Protein AF-F8GUB6-F1 (afdb_monomer_lite)

Structure (mmCIF, N/CA/C/O backbone):
data_AF-F8GUB6-F1
#
_entry.id   AF-F8GUB6-F1
#
loop_
_atom_site.group_PDB
_atom_site.id
_atom_site.type_symbol
_atom_site.label_atom_id
_atom_site.label_alt_id
_atom_site.label_comp_id
_atom_site.label_asym_id
_atom_site.label_entity_id
_atom_site.label_seq_id
_atom_site.pdbx_PDB_ins_code
_atom_site.Cartn_x
_atom_site.Cartn_y
_atom_site.Cartn_z
_atom_site.occupancy
_atom_site.B_iso_o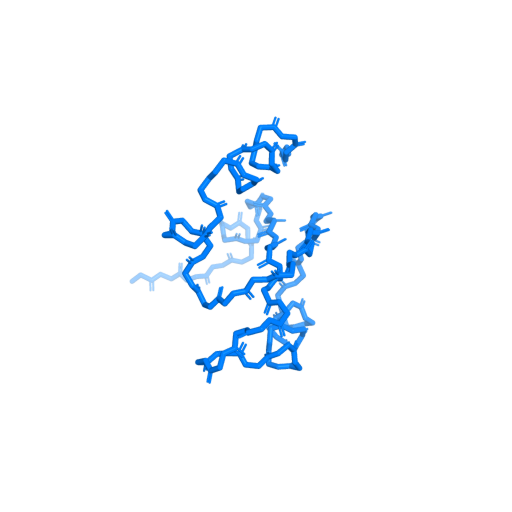r_equiv
_atom_site.auth_seq_id
_atom_site.auth_comp_id
_atom_site.auth_asym_id
_atom_site.auth_atom_id
_atom_site.pdbx_PDB_model_num
ATOM 1 N N . MET A 1 1 ? 0.114 7.781 25.513 1.00 77.12 1 MET A N 1
ATOM 2 C CA . MET A 1 1 ? -0.773 7.785 24.323 1.00 77.12 1 MET A CA 1
ATOM 3 C C . MET A 1 1 ? -1.666 6.545 24.392 1.00 77.12 1 MET A C 1
ATOM 5 O O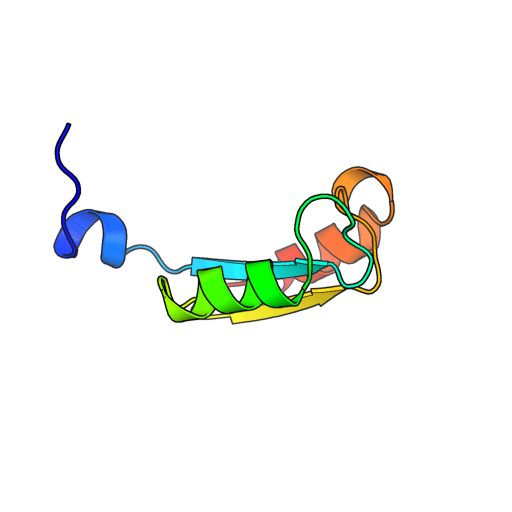 . MET A 1 1 ? -1.145 5.508 24.776 1.00 77.12 1 MET A O 1
ATOM 9 N N . ARG A 1 2 ? -2.978 6.627 24.108 1.00 91.44 2 ARG A N 1
ATOM 10 C CA . ARG A 1 2 ? -3.911 5.474 24.158 1.00 91.44 2 ARG A CA 1
ATOM 11 C C . ARG A 1 2 ? -4.647 5.330 22.823 1.00 91.44 2 ARG A C 1
ATOM 13 O O . ARG A 1 2 ? -5.217 6.309 22.348 1.00 91.44 2 ARG A O 1
ATOM 20 N N . VAL A 1 3 ? -4.637 4.126 22.250 1.00 92.62 3 VAL A N 1
ATOM 21 C CA . VAL A 1 3 ? -5.384 3.766 21.031 1.00 92.62 3 VAL A CA 1
ATOM 22 C C . VAL A 1 3 ? -6.785 3.302 21.432 1.00 92.62 3 VAL A C 1
ATOM 24 O O . VAL A 1 3 ? -6.922 2.525 22.376 1.00 92.62 3 VAL A O 1
ATOM 27 N N . THR A 1 4 ? -7.822 3.795 20.751 1.00 94.88 4 THR A N 1
ATOM 28 C CA . THR A 1 4 ? -9.217 3.378 20.977 1.00 94.88 4 THR A CA 1
ATOM 29 C C . THR A 1 4 ? -9.953 3.232 19.650 1.00 94.88 4 THR A C 1
ATOM 31 O O . THR A 1 4 ? -9.615 3.914 18.677 1.00 94.88 4 THR A O 1
ATOM 34 N N . SER A 1 5 ? -10.974 2.379 19.610 1.00 92.88 5 SER A N 1
ATOM 35 C CA . SER A 1 5 ? -11.796 2.150 18.416 1.00 92.88 5 SER A CA 1
ATOM 36 C C . SER A 1 5 ? -12.512 3.421 17.952 1.00 92.88 5 SER A C 1
ATOM 38 O O . SER A 1 5 ? -12.576 3.697 16.759 1.00 92.88 5 SER A O 1
ATOM 40 N N . GLU A 1 6 ? -12.959 4.261 18.884 1.00 95.44 6 GLU A N 1
ATOM 41 C CA . GLU A 1 6 ? -13.694 5.500 18.600 1.00 95.44 6 GLU A CA 1
ATOM 42 C C . GLU A 1 6 ? -12.800 6.571 17.963 1.00 95.44 6 GLU A C 1
ATOM 44 O O . GLU A 1 6 ? -13.292 7.453 17.265 1.00 95.44 6 GLU A O 1
ATOM 49 N N . ARG A 1 7 ? -11.481 6.520 18.205 1.00 94.62 7 ARG A N 1
ATOM 50 C CA . ARG A 1 7 ? -10.517 7.503 17.679 1.00 94.62 7 ARG A CA 1
ATOM 51 C C . ARG A 1 7 ? -9.732 6.983 16.482 1.00 94.62 7 ARG A C 1
ATOM 53 O O . ARG A 1 7 ? -9.625 7.691 15.488 1.00 94.62 7 ARG A O 1
ATOM 60 N N . PHE A 1 8 ? -9.179 5.778 16.583 1.00 94.81 8 PHE A N 1
ATOM 61 C CA . PHE A 1 8 ? -8.400 5.148 15.516 1.00 94.81 8 PHE A CA 1
ATOM 62 C C . PHE A 1 8 ? -9.311 4.486 14.479 1.00 94.81 8 PHE A C 1
ATOM 64 O O . PHE A 1 8 ? -9.140 4.684 13.280 1.00 94.81 8 PHE A O 1
ATOM 71 N N . GLY A 1 9 ? -10.322 3.748 14.940 1.00 93.56 9 GLY A N 1
ATOM 72 C CA . GLY A 1 9 ? -11.221 2.994 14.068 1.00 93.56 9 GLY A CA 1
ATOM 73 C C . GLY A 1 9 ? -12.121 3.868 13.194 1.00 93.56 9 GLY A C 1
ATOM 74 O O . GLY A 1 9 ? -12.494 3.418 12.115 1.00 93.56 9 GLY A O 1
ATOM 75 N N . ARG A 1 10 ? -12.415 5.111 13.611 1.00 94.62 10 ARG A N 1
ATOM 76 C CA . ARG A 1 10 ? -13.309 6.031 12.880 1.00 94.62 10 ARG A CA 1
ATOM 77 C C . ARG A 1 10 ? -12.750 6.569 11.561 1.00 94.62 10 ARG A C 1
ATOM 79 O O . ARG A 1 10 ? -13.519 7.108 10.775 1.00 94.62 10 ARG A O 1
ATOM 86 N N . ILE A 1 11 ? -11.434 6.519 11.353 1.00 94.00 11 ILE A N 1
ATOM 87 C CA . ILE A 1 11 ? -10.819 7.061 10.137 1.00 94.00 11 ILE A CA 1
ATOM 88 C C . ILE A 1 11 ? -10.937 6.003 9.030 1.00 94.00 11 ILE A C 1
ATOM 90 O O . ILE A 1 11 ? -10.474 4.878 9.256 1.00 94.00 11 ILE A O 1
ATOM 94 N N . PRO A 1 12 ? -11.541 6.327 7.867 1.00 94.38 12 PRO A N 1
ATOM 95 C CA . PRO A 1 12 ? -11.575 5.427 6.719 1.00 94.38 12 PRO A CA 1
ATOM 96 C C . PRO A 1 12 ? -10.164 5.019 6.306 1.00 94.38 12 PRO A C 1
ATOM 98 O O . PRO A 1 12 ? -9.224 5.813 6.389 1.00 94.38 12 PRO A O 1
ATOM 101 N N . ARG A 1 13 ? -10.009 3.767 5.882 1.00 95.25 13 ARG A N 1
ATOM 102 C CA . ARG A 1 13 ? -8.709 3.223 5.473 1.00 95.25 13 ARG A CA 1
ATOM 103 C C . ARG A 1 13 ? -8.800 2.675 4.064 1.00 95.25 13 ARG A C 1
ATOM 105 O O . ARG A 1 13 ? -9.772 2.004 3.723 1.00 95.25 13 ARG A O 1
ATOM 112 N N . ALA A 1 14 ? -7.757 2.915 3.288 1.00 97.19 14 ALA A N 1
ATOM 113 C CA . ALA A 1 14 ? -7.541 2.280 2.003 1.00 97.19 14 ALA A CA 1
ATOM 114 C C . ALA A 1 14 ? -6.213 1.516 2.026 1.00 97.19 14 ALA A C 1
ATOM 116 O O . ALA A 1 14 ? -5.310 1.859 2.793 1.00 97.19 14 ALA A O 1
ATOM 117 N N . TYR A 1 15 ? -6.107 0.485 1.194 1.00 98.06 15 TYR A N 1
ATOM 118 C CA . TYR A 1 15 ? -4.891 -0.301 1.007 1.00 98.06 15 TYR A CA 1
ATOM 119 C C . TYR A 1 15 ? -4.554 -0.379 -0.485 1.00 98.06 15 TYR A C 1
ATOM 121 O O . TYR A 1 15 ? -5.451 -0.511 -1.315 1.00 98.06 15 TYR A O 1
ATOM 129 N N . ILE A 1 16 ? -3.270 -0.315 -0.832 1.00 98.38 16 ILE A N 1
ATOM 130 C CA . ILE A 1 16 ? -2.787 -0.564 -2.195 1.00 98.38 16 ILE A CA 1
ATOM 131 C C . ILE A 1 16 ? -1.836 -1.752 -2.126 1.00 98.38 16 ILE A C 1
ATOM 133 O O . ILE A 1 16 ? -0.754 -1.653 -1.549 1.00 98.38 16 ILE A O 1
ATOM 137 N N . GLU A 1 17 ? -2.259 -2.886 -2.672 1.00 98.69 17 GLU A N 1
ATOM 138 C CA . GLU A 1 17 ? -1.443 -4.087 -2.756 1.00 98.69 17 GLU A CA 1
ATOM 139 C C . GLU A 1 17 ? -0.366 -3.932 -3.833 1.00 98.69 17 GLU A C 1
ATOM 141 O O . GLU A 1 17 ? -0.650 -3.468 -4.936 1.00 98.69 17 GLU A O 1
ATOM 146 N N . CYS A 1 18 ? 0.855 -4.375 -3.544 1.00 98.69 18 CYS A N 1
ATOM 147 C CA . CYS A 1 18 ? 1.951 -4.434 -4.515 1.00 98.69 18 CYS A CA 1
ATOM 148 C C . CYS A 1 18 ? 2.326 -5.901 -4.758 1.00 98.69 18 CYS A C 1
ATOM 150 O O . CYS A 1 18 ? 2.892 -6.552 -3.877 1.00 98.69 18 CYS A O 1
ATOM 152 N N . LEU A 1 19 ? 1.983 -6.445 -5.931 1.00 98.50 19 LEU A N 1
ATOM 153 C CA . LEU A 1 19 ? 2.088 -7.884 -6.217 1.00 98.50 19 LEU A CA 1
ATOM 154 C C . LEU A 1 19 ? 3.529 -8.410 -6.269 1.00 98.50 19 LEU A C 1
ATOM 156 O O . LEU A 1 19 ? 3.765 -9.567 -5.925 1.00 98.50 19 LEU A O 1
ATOM 160 N N . GLN A 1 20 ? 4.488 -7.569 -6.664 1.00 98.19 20 GLN A N 1
ATOM 161 C CA . GLN A 1 20 ? 5.909 -7.924 -6.789 1.00 98.19 20 GLN A CA 1
ATOM 162 C C . GLN A 1 20 ? 6.735 -7.453 -5.583 1.00 98.19 20 GLN A C 1
ATOM 164 O O . GLN A 1 20 ? 7.965 -7.363 -5.650 1.00 98.19 20 GLN A O 1
ATOM 169 N N . ASP A 1 21 ? 6.075 -7.109 -4.477 1.00 98.50 21 ASP A N 1
ATOM 170 C CA . ASP A 1 21 ? 6.741 -6.713 -3.246 1.00 98.50 21 ASP A CA 1
ATOM 171 C C . ASP A 1 21 ? 7.487 -7.902 -2.615 1.00 98.50 21 ASP A C 1
ATOM 173 O O . ASP A 1 21 ? 6.911 -8.934 -2.263 1.00 98.50 21 ASP A O 1
ATOM 177 N N . ARG A 1 22 ? 8.807 -7.742 -2.476 1.00 97.56 22 ARG A N 1
ATOM 178 C CA . ARG A 1 22 ? 9.708 -8.724 -1.856 1.00 97.56 22 ARG A CA 1
ATOM 179 C C . ARG A 1 22 ? 10.051 -8.406 -0.401 1.00 97.56 22 ARG A C 1
ATOM 181 O O . ARG A 1 22 ? 10.645 -9.248 0.262 1.00 97.56 22 ARG A O 1
ATOM 188 N N . ALA A 1 23 ? 9.708 -7.215 0.085 1.00 98.25 23 ALA A N 1
ATOM 189 C CA . ALA A 1 23 ? 9.851 -6.841 1.487 1.00 98.25 23 ALA A CA 1
ATOM 190 C C . ALA A 1 23 ? 8.612 -7.267 2.287 1.00 98.25 23 ALA A C 1
ATOM 192 O O . ALA A 1 23 ? 8.739 -7.806 3.385 1.00 98.25 23 ALA A O 1
ATOM 193 N N . ILE A 1 24 ? 7.419 -7.088 1.711 1.00 98.31 24 ILE A N 1
ATOM 194 C CA . ILE A 1 24 ? 6.144 -7.506 2.297 1.00 98.31 24 ILE A CA 1
ATOM 195 C C . ILE A 1 24 ? 5.375 -8.322 1.260 1.00 98.31 24 ILE A C 1
ATOM 197 O O . ILE A 1 24 ? 4.718 -7.778 0.380 1.00 98.31 24 ILE A O 1
ATOM 201 N N . SER A 1 25 ? 5.433 -9.651 1.369 1.00 98.50 25 SER A N 1
ATOM 202 C CA . SER A 1 25 ? 4.727 -10.539 0.433 1.00 98.50 25 SER A CA 1
ATOM 203 C C . SER A 1 25 ? 3.221 -10.24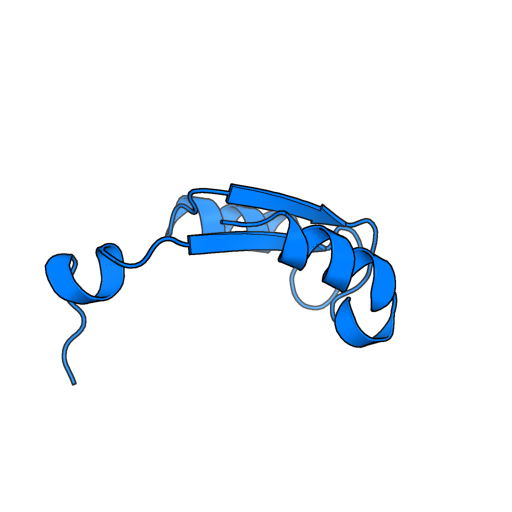9 0.367 1.00 98.50 25 SER A C 1
ATOM 205 O O . SER A 1 25 ? 2.617 -9.853 1.367 1.00 98.50 25 SER A O 1
ATOM 207 N N . ILE A 1 26 ? 2.583 -10.553 -0.767 1.00 98.56 26 ILE A N 1
ATOM 208 C CA . ILE A 1 26 ? 1.132 -10.376 -0.945 1.00 98.56 26 ILE A CA 1
ATOM 209 C C . ILE A 1 26 ? 0.298 -11.077 0.143 1.00 98.56 26 ILE A C 1
ATOM 211 O O . ILE A 1 26 ? -0.710 -10.546 0.606 1.00 98.56 26 ILE A O 1
ATOM 215 N N . ASN A 1 27 ? 0.749 -12.238 0.628 1.00 98.62 27 ASN A N 1
ATOM 216 C CA . ASN A 1 27 ? 0.078 -12.955 1.713 1.00 98.62 27 ASN A CA 1
ATOM 217 C C . ASN A 1 27 ? 0.154 -12.187 3.039 1.00 98.62 27 ASN A C 1
ATOM 219 O O . ASN A 1 27 ? -0.831 -12.130 3.771 1.00 98.62 27 ASN A O 1
ATOM 223 N N . ALA A 1 28 ? 1.297 -11.561 3.335 1.00 98.75 28 ALA A N 1
ATOM 224 C CA . ALA A 1 28 ? 1.447 -10.718 4.517 1.00 98.75 28 ALA A CA 1
ATOM 225 C C . ALA A 1 28 ? 0.588 -9.447 4.412 1.00 98.75 28 ALA A C 1
ATOM 227 O O . ALA A 1 28 ? -0.103 -9.107 5.369 1.00 98.75 28 ALA A O 1
ATOM 228 N N . GLN A 1 29 ? 0.554 -8.800 3.240 1.00 98.75 29 GLN A N 1
ATOM 229 C CA . GLN A 1 29 ? -0.308 -7.638 2.986 1.00 98.75 29 GLN A CA 1
ATOM 230 C C . GLN A 1 29 ? -1.789 -7.971 3.245 1.00 98.75 29 GLN A C 1
ATOM 232 O O . GLN A 1 29 ? -2.479 -7.254 3.969 1.00 98.75 29 GLN A O 1
ATOM 237 N N . ARG A 1 30 ? -2.270 -9.111 2.733 1.00 98.50 30 ARG A N 1
ATOM 238 C CA . ARG A 1 30 ? -3.653 -9.576 2.944 1.00 98.50 30 ARG A CA 1
ATOM 239 C C . ARG A 1 30 ? -3.938 -9.983 4.387 1.00 98.50 30 ARG A C 1
ATOM 241 O O . ARG A 1 30 ? -5.029 -9.720 4.887 1.00 98.50 30 ARG A O 1
ATOM 248 N N . ALA A 1 31 ? -2.962 -10.559 5.090 1.00 98.62 31 ALA A N 1
ATOM 249 C CA . ALA A 1 31 ? -3.091 -10.833 6.520 1.00 98.62 31 ALA A CA 1
ATOM 250 C C . ALA A 1 31 ? -3.241 -9.535 7.338 1.00 98.62 31 ALA A C 1
ATOM 252 O O . ALA A 1 31 ? -4.076 -9.473 8.239 1.00 98.62 31 ALA A O 1
ATOM 253 N N . MET A 1 32 ? -2.499 -8.474 6.991 1.00 98.25 32 MET A N 1
ATOM 254 C CA . MET A 1 32 ? -2.664 -7.154 7.616 1.00 98.25 32 MET A CA 1
ATOM 255 C C . MET A 1 32 ? -4.074 -6.595 7.387 1.00 98.25 32 MET A C 1
ATOM 257 O O . MET A 1 32 ? -4.687 -6.100 8.331 1.00 98.25 32 MET A O 1
ATOM 261 N N . GLN A 1 33 ? -4.608 -6.717 6.166 1.00 98.06 33 GLN A N 1
ATOM 262 C CA . GLN A 1 33 ? -5.976 -6.291 5.841 1.00 98.06 33 GLN A CA 1
ATOM 263 C C . GLN A 1 33 ? -7.035 -7.091 6.616 1.00 98.06 33 GLN A C 1
ATOM 265 O O . GLN A 1 33 ? -8.0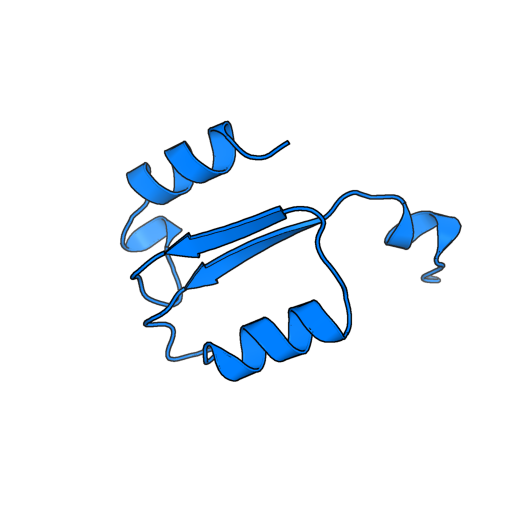29 -6.521 7.053 1.00 98.06 33 GLN A O 1
ATOM 270 N N . ALA A 1 34 ? -6.825 -8.393 6.835 1.00 97.50 34 ALA A N 1
ATOM 271 C CA . ALA A 1 34 ? -7.742 -9.213 7.629 1.00 97.50 34 ALA A CA 1
ATOM 272 C C . ALA A 1 34 ? -7.776 -8.789 9.110 1.00 97.50 34 ALA A C 1
ATOM 274 O O . ALA A 1 34 ? -8.840 -8.783 9.726 1.00 97.50 34 ALA A O 1
ATOM 275 N N . VAL A 1 35 ? -6.624 -8.406 9.676 1.00 96.44 35 VAL A N 1
ATOM 276 C CA . VAL A 1 35 ? -6.523 -7.908 11.060 1.00 96.44 35 VAL A CA 1
ATOM 277 C C . VAL A 1 35 ? -7.082 -6.489 11.191 1.00 96.44 35 VAL A C 1
ATOM 279 O O . VAL A 1 35 ? -7.731 -6.172 12.188 1.00 96.44 35 VAL A O 1
ATOM 282 N N . LEU A 1 36 ? -6.845 -5.632 10.194 1.00 94.81 36 LEU A N 1
ATOM 283 C CA . LEU A 1 36 ? -7.338 -4.259 10.164 1.00 94.81 36 LEU A CA 1
ATOM 284 C C . LEU A 1 36 ? -8.005 -3.945 8.812 1.00 94.81 36 LEU A C 1
ATOM 286 O O . LEU A 1 36 ? -7.357 -3.402 7.912 1.00 94.81 36 LEU A O 1
ATOM 290 N N . PRO A 1 37 ? -9.313 -4.235 8.679 1.00 95.06 37 PRO A N 1
ATOM 291 C CA . PRO A 1 37 ? -10.035 -4.055 7.426 1.00 95.06 37 PRO A CA 1
ATOM 292 C C . PRO A 1 37 ? -9.987 -2.620 6.898 1.00 95.06 37 PRO A C 1
ATOM 294 O O . PRO A 1 37 ? -10.063 -1.643 7.662 1.00 95.06 37 PRO A O 1
ATOM 297 N N . CYS A 1 38 ? -9.884 -2.526 5.574 1.00 96.25 38 CYS A N 1
ATOM 298 C CA . CYS A 1 38 ? -9.889 -1.292 4.798 1.00 96.25 38 CYS A CA 1
ATOM 299 C C . CYS A 1 38 ? -11.182 -1.204 3.980 1.00 96.25 38 CYS A C 1
ATOM 301 O O . CYS A 1 38 ? -11.720 -2.216 3.538 1.00 96.25 38 CYS A O 1
ATOM 303 N N . ASN A 1 39 ? -11.686 0.011 3.786 1.00 94.81 39 ASN A N 1
ATOM 304 C CA . ASN A 1 39 ? -12.898 0.281 3.017 1.00 94.81 39 ASN A CA 1
ATOM 305 C C . ASN A 1 39 ? -12.672 0.134 1.510 1.00 94.81 39 ASN A C 1
ATOM 307 O O . ASN A 1 39 ? -13.602 -0.191 0.779 1.00 94.81 39 ASN A O 1
ATOM 311 N N . GLN A 1 40 ? -11.447 0.399 1.058 1.00 96.81 40 GLN A N 1
ATOM 312 C CA . GLN A 1 40 ? -11.033 0.303 -0.336 1.00 96.81 40 GLN A CA 1
ATOM 313 C C . GLN A 1 40 ? -9.706 -0.442 -0.418 1.00 96.81 40 GLN A C 1
ATOM 315 O O . GLN A 1 40 ? -8.806 -0.215 0.392 1.00 96.81 40 GLN A O 1
ATOM 320 N N . VAL A 1 41 ? -9.593 -1.321 -1.406 1.00 97.88 41 VAL A N 1
ATOM 321 C CA . VAL A 1 41 ? -8.356 -2.028 -1.729 1.00 97.88 41 VAL A CA 1
ATOM 322 C C . VAL A 1 41 ? -8.143 -1.916 -3.231 1.00 97.88 41 VAL A C 1
ATOM 324 O O . VAL A 1 41 ? -9.036 -2.257 -4.004 1.00 97.88 41 VAL A O 1
ATOM 327 N N . ALA A 1 42 ? -6.980 -1.416 -3.632 1.00 98.19 42 ALA A N 1
ATOM 328 C CA . ALA A 1 42 ? -6.497 -1.475 -5.007 1.00 98.19 42 ALA A CA 1
ATOM 329 C C . ALA A 1 42 ? -5.288 -2.412 -5.078 1.00 98.19 42 ALA A C 1
ATOM 331 O O . ALA A 1 42 ? -4.641 -2.665 -4.065 1.00 98.19 42 ALA A O 1
ATOM 332 N N . THR A 1 43 ? -4.961 -2.900 -6.269 1.00 98.31 43 THR A N 1
ATOM 333 C CA . THR A 1 43 ? -3.829 -3.807 -6.487 1.00 98.31 43 THR A CA 1
ATOM 334 C C . THR A 1 43 ? -3.009 -3.311 -7.672 1.00 98.31 43 THR A C 1
ATOM 336 O O . THR A 1 43 ? -3.572 -2.982 -8.712 1.00 98.31 43 THR A O 1
ATOM 339 N N . MET A 1 44 ? -1.686 -3.281 -7.516 1.00 98.50 44 MET A N 1
ATOM 340 C CA . MET A 1 44 ? -0.716 -2.865 -8.528 1.00 98.50 44 MET A CA 1
ATOM 341 C C . MET A 1 44 ? 0.285 -3.989 -8.808 1.00 98.50 44 MET A C 1
ATOM 343 O O . MET A 1 44 ? 0.818 -4.610 -7.880 1.00 98.50 44 MET A O 1
ATOM 347 N N . ASP A 1 45 ? 0.614 -4.210 -10.082 1.00 98.00 45 ASP A N 1
ATOM 348 C CA . ASP A 1 45 ? 1.699 -5.118 -10.476 1.00 98.00 45 ASP A CA 1
ATOM 349 C C . ASP A 1 45 ? 3.060 -4.409 -10.396 1.00 98.00 45 ASP A C 1
ATOM 351 O O . ASP A 1 45 ? 3.670 -4.009 -11.390 1.00 98.00 45 ASP A O 1
ATOM 355 N N . THR A 1 46 ? 3.507 -4.171 -9.162 1.00 98.31 46 THR A N 1
ATOM 356 C CA . THR A 1 46 ? 4.741 -3.438 -8.874 1.00 98.31 46 THR A CA 1
ATOM 357 C C . THR A 1 46 ? 5.432 -3.920 -7.600 1.00 98.31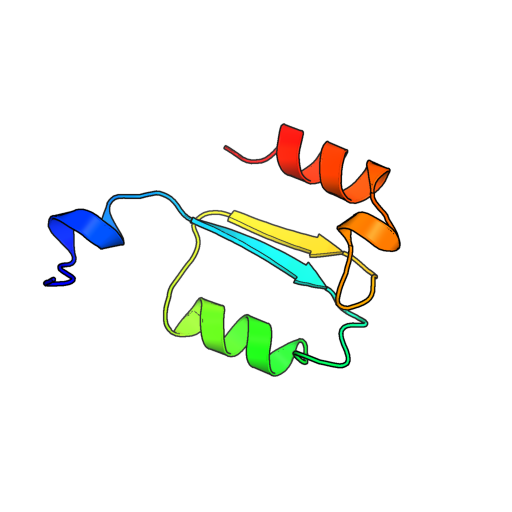 46 THR A C 1
ATOM 359 O O . THR A 1 46 ? 4.880 -4.714 -6.836 1.00 98.31 46 THR A O 1
ATOM 362 N N . GLY A 1 47 ? 6.676 -3.477 -7.401 1.00 97.50 47 GLY A N 1
ATOM 363 C CA . GLY A 1 47 ? 7.484 -3.778 -6.219 1.00 97.50 47 GLY A CA 1
ATOM 364 C C . GLY A 1 47 ? 7.135 -2.910 -5.006 1.00 97.50 47 GLY A C 1
ATOM 365 O O . GLY A 1 47 ? 6.244 -2.072 -5.063 1.00 97.50 47 GLY A O 1
ATOM 366 N N . HIS A 1 48 ? 7.897 -3.071 -3.920 1.00 98.06 48 HIS A N 1
ATOM 367 C CA . HIS A 1 48 ? 7.633 -2.447 -2.611 1.00 98.06 48 HIS A CA 1
ATOM 368 C C . HIS A 1 48 ? 7.442 -0.921 -2.635 1.00 98.06 48 HIS A C 1
ATOM 370 O O . HIS A 1 48 ? 6.701 -0.366 -1.830 1.00 98.06 48 HIS A O 1
ATOM 376 N N . SER A 1 49 ? 8.115 -0.234 -3.561 1.00 98.06 49 SER A N 1
ATOM 377 C CA . SER A 1 49 ? 8.097 1.226 -3.664 1.00 98.06 49 SER A CA 1
ATOM 378 C C . SER A 1 49 ? 7.370 1.670 -4.942 1.00 98.06 49 SER A C 1
ATOM 380 O O . SER A 1 49 ? 8.034 2.043 -5.921 1.00 98.06 49 SER A O 1
ATOM 382 N N . PRO A 1 50 ? 6.020 1.644 -4.984 1.00 97.94 50 PRO A N 1
ATOM 383 C CA . PRO A 1 50 ? 5.239 2.070 -6.151 1.00 97.94 50 PRO A CA 1
ATOM 384 C C . PRO A 1 50 ? 5.490 3.540 -6.505 1.00 97.94 50 PRO A C 1
ATOM 386 O O . PRO A 1 50 ? 5.541 3.895 -7.676 1.00 97.94 50 PRO A O 1
ATOM 389 N N . PHE A 1 51 ? 5.775 4.382 -5.510 1.00 98.06 51 PHE A N 1
ATOM 390 C CA . PHE A 1 51 ? 6.114 5.797 -5.697 1.00 98.06 51 PHE A CA 1
ATOM 391 C C . PHE A 1 51 ? 7.462 6.033 -6.409 1.00 98.06 51 PHE A C 1
ATOM 393 O O . PHE A 1 51 ? 7.722 7.146 -6.851 1.00 98.06 51 PHE A O 1
ATOM 400 N N . ILE A 1 52 ? 8.313 5.008 -6.541 1.00 97.62 52 ILE A N 1
ATOM 401 C CA . ILE A 1 52 ? 9.544 5.054 -7.353 1.00 97.62 52 ILE A CA 1
ATOM 402 C C . ILE A 1 52 ? 9.327 4.338 -8.689 1.00 97.62 52 ILE A C 1
ATOM 404 O O . ILE A 1 52 ? 9.719 4.830 -9.742 1.00 97.62 52 ILE A O 1
ATOM 408 N N . SER A 1 53 ? 8.722 3.152 -8.647 1.00 95.12 53 SER A N 1
ATOM 409 C CA . SER A 1 53 ? 8.648 2.227 -9.787 1.00 95.12 53 SER A CA 1
ATOM 410 C C . SER A 1 53 ? 7.483 2.496 -10.747 1.00 95.12 53 SER A C 1
ATOM 412 O O . SER A 1 53 ? 7.594 2.193 -11.938 1.00 95.12 53 SER A O 1
ATOM 414 N N . ARG A 1 54 ? 6.368 3.035 -10.239 1.00 97.81 54 ARG A N 1
ATOM 415 C CA . ARG A 1 54 ? 5.116 3.323 -10.962 1.00 97.81 54 ARG A CA 1
ATOM 416 C C . ARG A 1 54 ? 4.434 4.603 -10.423 1.00 97.81 54 ARG A C 1
ATOM 418 O O . ARG A 1 54 ? 3.259 4.560 -10.059 1.00 97.81 54 ARG A O 1
ATOM 425 N N . PRO A 1 55 ? 5.132 5.755 -10.348 1.00 98.25 55 PRO A N 1
ATOM 426 C CA . PRO A 1 55 ? 4.616 6.950 -9.671 1.00 98.25 55 PRO A CA 1
ATOM 427 C C . PRO A 1 55 ? 3.317 7.498 -10.277 1.00 98.25 55 PRO A C 1
ATOM 429 O O . PRO A 1 55 ? 2.436 7.919 -9.534 1.00 98.25 55 PRO A O 1
ATOM 432 N N . TYR A 1 56 ? 3.174 7.470 -11.606 1.00 98.44 56 TYR A N 1
ATOM 433 C CA . TYR A 1 56 ? 1.972 7.972 -12.282 1.00 98.44 56 TYR A CA 1
ATOM 434 C C . TYR A 1 56 ? 0.754 7.079 -12.039 1.00 98.44 56 TYR A C 1
ATOM 436 O O . TYR A 1 56 ? -0.301 7.575 -11.672 1.00 98.44 56 TYR A O 1
ATOM 444 N N . GLU A 1 57 ? 0.911 5.760 -12.167 1.00 98.38 57 GLU A N 1
ATOM 445 C CA . GLU A 1 57 ? -0.160 4.798 -11.881 1.00 98.38 57 GLU A CA 1
ATOM 446 C C . GLU A 1 57 ? -0.613 4.889 -10.418 1.00 98.38 57 GLU A C 1
ATOM 448 O O . GLU A 1 57 ? -1.809 4.911 -10.136 1.00 98.38 57 GLU A O 1
ATOM 453 N N . LEU A 1 58 ? 0.342 5.024 -9.488 1.00 98.56 58 LEU A N 1
ATOM 454 C CA . LEU A 1 58 ? 0.032 5.255 -8.081 1.00 98.56 58 LEU A CA 1
ATOM 455 C C . LEU A 1 58 ? -0.785 6.542 -7.890 1.00 98.56 58 LEU A C 1
ATOM 457 O O . LEU A 1 58 ? -1.763 6.531 -7.148 1.00 98.56 58 LEU A O 1
ATOM 461 N N . ALA A 1 59 ? -0.398 7.641 -8.544 1.00 98.50 59 ALA A N 1
ATOM 462 C CA . ALA A 1 59 ? -1.115 8.910 -8.444 1.00 98.50 59 ALA A CA 1
ATOM 463 C C . ALA A 1 59 ? -2.556 8.804 -8.969 1.00 98.50 59 ALA A C 1
ATOM 465 O O . ALA A 1 59 ? -3.473 9.283 -8.305 1.00 98.50 59 ALA A O 1
ATOM 466 N N . GLU A 1 60 ? -2.771 8.128 -10.100 1.00 98.38 60 GLU A N 1
ATOM 467 C CA . GLU A 1 60 ? -4.113 7.897 -10.650 1.00 98.38 60 GLU A CA 1
ATOM 468 C C . GLU A 1 60 ? -4.999 7.096 -9.689 1.00 98.38 60 GLU A C 1
ATOM 470 O O . GLU A 1 60 ? -6.142 7.479 -9.435 1.00 98.38 60 GLU A O 1
ATOM 475 N N . ILE A 1 61 ? -4.462 6.028 -9.088 1.00 98.00 61 ILE A N 1
ATOM 476 C CA . ILE A 1 61 ? -5.185 5.245 -8.076 1.00 98.00 61 ILE A CA 1
ATOM 477 C C . ILE A 1 61 ? -5.540 6.126 -6.871 1.00 98.00 61 ILE A C 1
ATOM 479 O O . ILE A 1 61 ? -6.680 6.106 -6.409 1.00 98.00 61 ILE A O 1
ATOM 483 N N . LEU A 1 62 ? -4.595 6.933 -6.379 1.00 97.88 62 LEU A N 1
ATOM 484 C CA . LEU A 1 62 ? -4.824 7.823 -5.237 1.00 97.88 62 LEU A CA 1
ATOM 485 C C . LEU A 1 62 ? -5.905 8.876 -5.515 1.00 97.88 62 LEU A C 1
ATOM 487 O O . LEU A 1 62 ? -6.697 9.166 -4.624 1.00 97.88 62 LEU A O 1
ATOM 491 N N . LEU A 1 63 ? -5.975 9.417 -6.735 1.00 97.75 63 LEU A N 1
ATOM 492 C CA . LEU A 1 63 ? -7.013 10.377 -7.132 1.00 97.75 63 LEU A CA 1
ATOM 493 C C . LEU A 1 63 ? -8.417 9.754 -7.198 1.00 97.75 63 LEU A C 1
ATOM 495 O O . LEU A 1 63 ? -9.414 10.473 -7.112 1.00 97.75 63 LEU A O 1
ATOM 499 N N . GLN A 1 64 ? -8.508 8.432 -7.349 1.00 95.00 64 GLN A N 1
ATOM 500 C CA . GLN A 1 64 ? -9.773 7.694 -7.385 1.00 95.00 64 GLN A CA 1
ATOM 501 C C . GLN A 1 64 ? -10.232 7.226 -5.997 1.00 95.00 64 GLN A C 1
ATOM 503 O O . GLN A 1 64 ? -11.424 6.970 -5.805 1.00 95.00 64 GLN A O 1
ATOM 508 N N . MET A 1 65 ? -9.314 7.127 -5.032 1.00 92.75 65 MET A N 1
ATOM 509 C CA . MET A 1 65 ? -9.621 6.721 -3.662 1.00 92.75 65 MET A CA 1
ATOM 510 C C . MET A 1 65 ? -10.352 7.829 -2.896 1.00 92.75 65 MET A C 1
ATOM 512 O O . MET A 1 65 ? -10.027 9.009 -3.008 1.00 92.75 65 MET A O 1
ATOM 516 N N . ARG A 1 66 ? -11.352 7.434 -2.102 1.00 80.19 66 ARG A N 1
ATOM 517 C CA . ARG A 1 66 ? -12.184 8.345 -1.293 1.00 80.19 66 ARG A CA 1
ATOM 518 C C . ARG A 1 66 ? -12.046 8.144 0.207 1.00 80.19 66 ARG A C 1
ATOM 520 O O . ARG A 1 66 ? -11.903 6.974 0.622 1.00 80.19 66 ARG A O 1
#

Organism: Cupriavidus necator (strain ATCC 43291 / DSM 13513 / CCUG 52238 / LMG 8453 / N-1) (NCBI:txid1042878)

Secondary structure (DSSP, 8-state):
----IIIIITS--EEEEETT-SSS-HHHHHHHHHHS--SEEEEESS-S-HHHHSHHHHHHHHHH--

pLDDT: mean 96.45, std 3.67, range [77.12, 98.75]

Sequence (66 aa):
MRVTSERFGRIPRAYIECLQDRAISINAQRAMQAVLPCNQVATMDTGHSPFISRPYELAEILLQMR

InterPro domains:
  IPR029058 Alpha/Beta hydrolase fold [G3DSA:3.40.50.1820] (1-66)
  IPR029058 Alpha/Beta hydrolase fold [SSF53474] (10-64)

Radius of gyration: 13.32 Å; chains: 1; bounding box: 24×23×37 Å

Foldseek 3Di:
DDDDCVPVVPDAFEEEAACAEPPQHSVNSVVVCVVPPHPYYHYDPHYPCCCVVPVPVVVVVVVVDD

=== Feature glossary ===
Each block in this record encodes a different view of the same protein. In brief:

Predicted aligned error. PAE(i, j) answers: if I align the predicted and true structures on residue i, how far off (in Å) do I expect residue j to be? A block-diagonal PAE matrix with low values on the blocks and high values off-diagonal is the signature of a multi-domain protein with confidently predicted domains but uncertain inter-domain orientation.

Contact-map, Ramachandran, and PAE plots. Plot images: a contact map (which residues are close in 3D, as an N×N binary image), a Ramachandran scatter (backbone torsion angles, revealing secondary-structure composition at a glance), and — for AlphaFold structures — a PAE heatmap (pairwise prediction confidence).

Backbone torsions (φ/ψ). φ (phi) and ψ (psi) are the two rotatable backbone dihedrals per residue: φ is the C(i-1)–N–Cα–C torsion, ψ is the N–Cα–C–N(i+1) torsion, both in degrees on (−180°, 180°]. α-helical residues cluster near (−60°, −45°); β-strand residues near (−120°, +130°). A Ramachandran plot is simply a scatter of (φ, ψ) for every residue.

Foldseek 3Di. A 3Di character summarizes, for each residue, the relative orientation of the Cα frame of its nearest spatial neighbor. Because it encodes fold topology rather than chemistry, 3Di alignments detect remote structural similarity that sequence alignment misses.

Radius of gyration, Cα contacts, bounding box. Three whole-structure scalars: the radius of gyration (RMS distance of Cα from centroid, in Å), the count of Cα–Cα contacts (pairs closer than 8 Å and separated by more than four residues in sequence — i.e. tertiary, not local, contacts), and the bounding-box dimensions. Together they distinguish compact globular folds from extended fibres or disordered chains.

Sequence. Sequence gives the chain of amino acids in standard one-letter code (A=alanine, C=cysteine, …, Y=tyrosine), read N→C. It is the only feature that is directly encoded by the gene; all structural features are derived from the folded form of this sequence.

mmCIF coordinat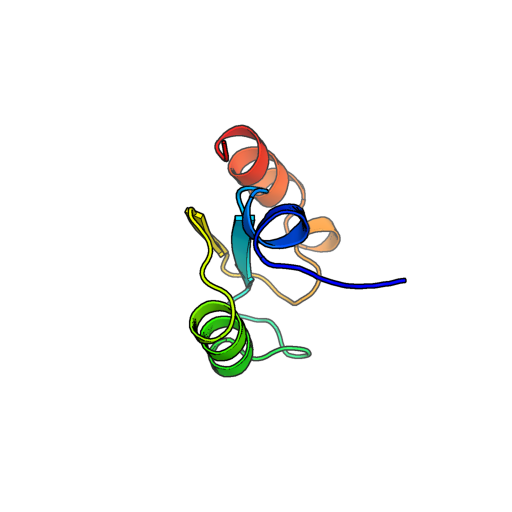es. Atomic coordinates in PDBx/mmCIF format — the same representation the Protein Data Bank distributes. Each line of the _atom_site loop places one backbone atom in Cartesian space (units: ångströms, origin: arbitrary).

Secondary structure (3-state, P-SEA). Three-state secondary structure (P-SEA) collapses the eight DSSP classes into helix (a), strand (b), and coil (c). P-SEA assigns these from Cα geometry alone — distances and angles — without requiring backbone oxygens, so it works on any Cα trace.

InterPro / GO / CATH / organism. Functional annotations link the protein to curated databases. InterPro entries identify conserved domains and families by matching the sequence against member-database signatures (Pfam, PROSITE, CDD, …). Gene Ontology (GO) terms describe molecular function, biological process, and cellular component in a controlled vocabulary. CATH places the structure in a hierarchical fold classification (Class/Architecture/Topology/Homologous-superfamily). The organism is the source species.

B-factor. B-factor (Debye–Waller factor) reflects atomic displacement in the crystal lattice. It is an experimental observable (units Å²), not a prediction; low values mean the atom is pinned down, high values mean it moves or is heterogeneous across the crystal.

Rendered structure images. Structure images are PyMOL renders from six orthogonal camera directions. Cartoon representation draws helices as coils and strands as arrows; sticks shows the backbone as bonds; surface shows the solvent-excluded envelope. Rainbow coloring maps sequence position to hue (blue→red, N→C); chain coloring assigns a distinct color per polypeptide.

Solvent-accessible surface area. Solvent-accessible surface area (SASA) is the area in Å² traced out by the centre of a 1.4 Å probe sphere (a water molecule) rolled over the protein's van der Waals surface (Shrake–Rupley / Lee–Richards construction). Buried residues have near-zero SASA; fully exposed residues can exceed 200 Å². The total SASA scales roughly with the number of surface residues.

Secondary structure (8-state, DSSP). The SS8 string is DSSP's per-residue secondary-structure call. α-helix (H) means an i→i+4 H-bond ladder; β-strand (E) means the residue participates in a β-sheet; 3₁₀ (G) and π (I) are tighter and wider helices; T/S are turns/bends; '-' is loop.

pLDDT. For AlphaFold models, the B-factor field carries pLDDT — the model's own estimate of local accuracy on a 0–100 scale. Regions with pLDDT<50 should be treated as essentially unmodeled; they often correspond to intrinsically disordered segments.

Nearest PDB structures. Nearest PDB neighbors are the top structural matches found by Foldseek when searching this structure against the entire Protein Data Bank. Each hit reports a TM-score (0 to 1; >0.5 almost always implies the same fold) and an E-value. These are *structural* homologs — they may share no detectable sequence similarity.